Protein AF-V8P1F4-F1 (afdb_monomer)

Organism: Ophiophagus hannah (NCBI:txid8665)

InterPro domains:
  IPR001609 Myosin head, mo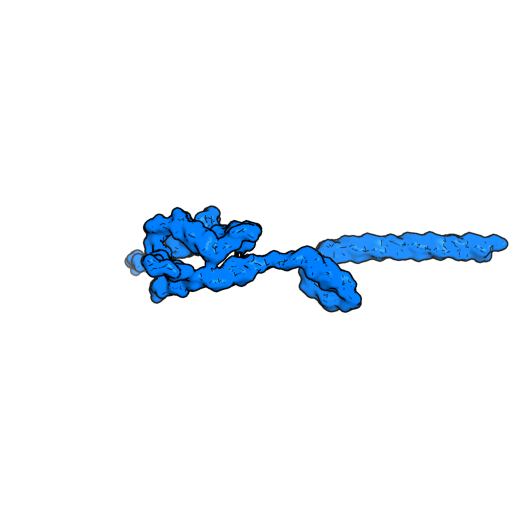tor domain-like [PF00063] (1-115)
  IPR001609 Myosin head, motor domain-like [PS51456] (1-153)
  IPR027417 P-loop containing nucleoside triphosphate hydrolase [SSF52540] (1-149)
  IPR046987 Unconventional class IX myosin [PTHR46184] (1-152)

Sequence (153 aa):
EEYRLEGISWHNIDYIDNSGCINLISKKPTGLLHLLDEESNFPQATNQTLLDKFKRQHEGNLYIEFPAVMEPAFIIKHYAGKVKYGVKDFREKNTDHMRPDIVALLRSSKSAFICGMIGIDPVSVFRWAVLRAFFRAVVAFRAAGQKYIEKKT

Foldseek 3Di:
DVCVVVVHPDDDDDDDDCVLLVCCADPPPLHLVNLLVVQLPDPPHDLVNSQVSSCVSCPPRPQKDDDPPPFQWIWGQDPVGIDIDHSVCVSVVVNPDDDVVNLVVQCPDPDPVSVVVSDDPVVNVVVVVVVVVVVVVVVVVVVVVVVVVVVVD

Radius of gyration: 29.41 Å; Cα contacts (8 Å, |Δi|>4): 117; chains: 1; bounding box: 82×26×87 Å

Mean predicted aligned error: 12.31 Å

St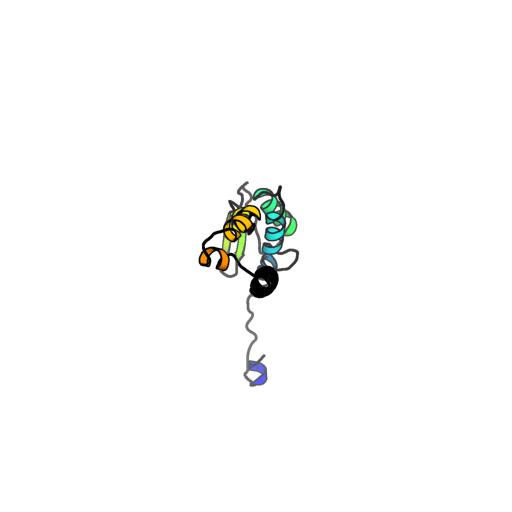ructure (mmCIF, N/CA/C/O backbone):
data_AF-V8P1F4-F1
#
_entry.id   AF-V8P1F4-F1
#
loop_
_atom_site.group_PDB
_atom_site.id
_atom_site.type_symbol
_atom_site.label_atom_id
_atom_site.label_alt_id
_atom_site.label_comp_id
_atom_site.label_asym_id
_atom_site.label_entity_id
_atom_site.label_seq_id
_atom_site.pdbx_PDB_ins_code
_atom_site.Cartn_x
_atom_site.Cartn_y
_atom_site.Cartn_z
_atom_site.occupancy
_atom_site.B_iso_or_equiv
_atom_site.auth_seq_id
_atom_site.auth_comp_id
_atom_site.auth_asym_id
_atom_site.auth_atom_id
_atom_site.pdbx_PDB_model_num
ATOM 1 N N . GLU A 1 1 ? -34.588 1.788 -4.797 1.00 71.25 1 GLU A N 1
ATOM 2 C CA . GLU A 1 1 ? -35.158 2.642 -5.860 1.00 71.25 1 GLU A CA 1
ATOM 3 C C . GLU A 1 1 ? -36.150 1.860 -6.716 1.00 71.25 1 GLU A C 1
ATOM 5 O O . GLU A 1 1 ? -37.296 2.278 -6.798 1.00 71.25 1 GLU A O 1
ATOM 10 N N . GLU A 1 2 ? -35.783 0.672 -7.206 1.00 79.12 2 GLU A N 1
ATOM 11 C CA . GLU A 1 2 ? -36.679 -0.187 -8.004 1.00 79.12 2 GLU A CA 1
ATOM 12 C C . GLU A 1 2 ? -37.992 -0.588 -7.314 1.00 79.12 2 GLU A C 1
ATOM 14 O O . GLU A 1 2 ? -39.051 -0.410 -7.903 1.00 79.12 2 GLU A O 1
ATOM 19 N N . TYR A 1 3 ? -37.978 -0.974 -6.031 1.00 79.50 3 TYR A N 1
ATOM 20 C CA . TYR A 1 3 ? -39.216 -1.298 -5.295 1.00 79.50 3 TYR A CA 1
ATOM 21 C C . TYR A 1 3 ? -40.255 -0.162 -5.293 1.00 79.50 3 TYR A C 1
ATOM 23 O O . TYR A 1 3 ? -41.459 -0.407 -5.287 1.00 79.50 3 TYR A O 1
ATOM 31 N N . ARG A 1 4 ? -39.792 1.096 -5.332 1.00 78.12 4 ARG A N 1
ATOM 32 C CA . ARG A 1 4 ? -40.658 2.281 -5.402 1.00 78.12 4 ARG A CA 1
ATOM 33 C C . ARG A 1 4 ? -41.238 2.494 -6.800 1.00 78.12 4 ARG A C 1
ATOM 35 O O . ARG A 1 4 ? -42.329 3.042 -6.909 1.00 78.12 4 ARG A O 1
ATOM 42 N N . LEU A 1 5 ? -40.504 2.100 -7.840 1.00 83.50 5 LEU A N 1
ATOM 43 C CA . LEU A 1 5 ? -40.941 2.183 -9.234 1.00 83.50 5 LEU A CA 1
ATOM 44 C C . LEU A 1 5 ? -41.981 1.105 -9.557 1.00 83.50 5 LEU A C 1
ATOM 46 O O . LEU A 1 5 ? -42.924 1.374 -10.293 1.00 83.50 5 LEU A O 1
ATOM 50 N N . GLU A 1 6 ? -41.857 -0.075 -8.952 1.00 88.00 6 GLU A N 1
ATOM 51 C CA . GLU A 1 6 ? -42.788 -1.195 -9.144 1.00 88.00 6 GLU A CA 1
ATOM 52 C C . GLU A 1 6 ? -44.057 -1.108 -8.274 1.00 88.00 6 GLU A C 1
ATOM 54 O O . GLU A 1 6 ? -44.915 -1.986 -8.330 1.00 88.00 6 GLU A O 1
ATOM 59 N N . GLY A 1 7 ? -44.204 -0.054 -7.462 1.00 83.56 7 GLY A N 1
ATOM 60 C CA . GLY A 1 7 ? -45.361 0.119 -6.575 1.00 83.56 7 GLY A CA 1
ATOM 61 C C . GLY A 1 7 ? -45.415 -0.890 -5.422 1.00 83.56 7 GLY A C 1
ATOM 62 O O . GLY A 1 7 ? -46.465 -1.070 -4.803 1.00 83.56 7 GLY A O 1
ATOM 63 N N . ILE A 1 8 ? -44.293 -1.547 -5.118 1.00 85.06 8 ILE A N 1
ATOM 64 C CA . ILE A 1 8 ? -44.182 -2.518 -4.033 1.00 85.06 8 ILE A CA 1
ATOM 65 C C . ILE A 1 8 ? -44.055 -1.756 -2.709 1.00 85.06 8 ILE A C 1
ATOM 67 O O . ILE A 1 8 ? -43.167 -0.921 -2.529 1.00 85.06 8 ILE A O 1
ATOM 71 N N . SER A 1 9 ? -44.943 -2.062 -1.757 1.00 77.56 9 SER A N 1
ATOM 72 C CA . SER A 1 9 ? -44.845 -1.579 -0.375 1.00 77.56 9 SER A CA 1
ATOM 73 C C . SER A 1 9 ? -43.557 -2.110 0.258 1.00 77.56 9 SER A C 1
ATOM 75 O O . SER A 1 9 ? -43.471 -3.279 0.634 1.00 77.56 9 SER A O 1
ATOM 77 N N . TRP A 1 10 ? -42.539 -1.256 0.337 1.00 79.69 10 TRP A N 1
ATOM 78 C CA . TRP A 1 10 ? -41.216 -1.597 0.850 1.00 79.69 10 TRP A CA 1
ATOM 79 C C . TRP A 1 10 ? -40.850 -0.687 2.020 1.00 79.69 10 TRP A C 1
ATOM 81 O O . TRP A 1 10 ? -40.946 0.536 1.918 1.00 79.69 10 TRP A O 1
ATOM 91 N N . HIS A 1 11 ? -40.413 -1.281 3.130 1.00 79.38 11 HIS A N 1
ATOM 92 C CA . HIS A 1 11 ? -39.817 -0.542 4.241 1.00 79.38 11 HIS A CA 1
ATOM 93 C C . HIS A 1 11 ? -38.311 -0.449 4.028 1.00 79.38 11 HIS A C 1
ATOM 95 O O . HIS A 1 11 ? -37.669 -1.432 3.666 1.00 79.38 11 HIS A O 1
ATOM 101 N N . ASN A 1 12 ? -37.749 0.740 4.238 1.00 77.62 12 ASN A N 1
ATOM 102 C CA . ASN A 1 12 ? -36.320 0.949 4.063 1.00 77.62 12 ASN A CA 1
ATOM 103 C C . ASN A 1 12 ? -35.567 0.098 5.095 1.00 77.62 12 ASN A C 1
ATOM 105 O O . ASN A 1 12 ? -35.771 0.262 6.296 1.00 77.62 12 ASN A O 1
ATOM 109 N N . ILE A 1 13 ? -34.754 -0.843 4.618 1.00 81.00 13 ILE A N 1
ATOM 110 C CA . ILE A 1 13 ? -33.916 -1.677 5.475 1.00 81.00 13 ILE A CA 1
ATOM 111 C C . ILE A 1 13 ? -32.604 -0.930 5.658 1.00 81.00 13 ILE A C 1
ATOM 113 O O . ILE A 1 13 ? -31.878 -0.710 4.686 1.00 81.00 13 ILE A O 1
ATOM 117 N N . ASP A 1 14 ? -32.311 -0.547 6.896 1.00 78.62 14 ASP A N 1
ATOM 118 C CA . ASP A 1 14 ? -31.038 0.078 7.225 1.00 78.62 14 ASP A CA 1
ATOM 119 C C . ASP A 1 14 ? -29.902 -0.920 6.983 1.00 78.62 14 ASP A C 1
ATOM 121 O O . ASP A 1 14 ? -29.870 -2.019 7.545 1.00 78.62 14 ASP A O 1
ATOM 125 N N . TYR A 1 15 ? -28.964 -0.537 6.119 1.00 79.38 15 TYR A N 1
ATOM 126 C CA . TYR A 1 15 ? -27.742 -1.288 5.871 1.00 79.38 15 TYR A CA 1
ATOM 127 C C . TYR A 1 15 ? -26.564 -0.606 6.564 1.00 79.38 15 TYR A C 1
ATOM 129 O O . TYR A 1 15 ? -26.514 0.614 6.716 1.00 79.38 15 TYR A O 1
ATOM 137 N N . ILE A 1 16 ? -25.582 -1.405 6.977 1.00 80.56 16 ILE A N 1
ATOM 138 C CA . ILE A 1 16 ? -24.342 -0.885 7.553 1.00 80.56 16 ILE A CA 1
ATOM 139 C C . ILE A 1 16 ? -23.462 -0.384 6.407 1.00 80.56 16 ILE A C 1
ATOM 141 O O . ILE A 1 16 ? -22.984 -1.177 5.595 1.00 80.56 16 ILE A O 1
ATOM 145 N N . ASP A 1 17 ? -23.237 0.927 6.349 1.00 87.25 17 ASP A N 1
ATOM 146 C CA . ASP A 1 17 ? -22.356 1.540 5.358 1.00 87.25 17 ASP A CA 1
ATOM 147 C C . ASP A 1 17 ? -20.875 1.290 5.696 1.00 87.25 17 ASP A C 1
ATOM 149 O O . ASP A 1 17 ? -20.376 1.673 6.756 1.00 87.25 17 ASP A O 1
ATOM 153 N N . ASN A 1 18 ? -20.150 0.656 4.774 1.00 90.56 18 ASN A N 1
ATOM 154 C CA . ASN A 1 18 ? -18.716 0.379 4.888 1.00 90.56 18 ASN A CA 1
ATOM 155 C C . ASN A 1 18 ? -17.840 1.424 4.174 1.00 90.56 18 ASN A C 1
ATOM 157 O O . ASN A 1 18 ? -16.609 1.296 4.184 1.00 90.56 18 ASN A O 1
ATOM 161 N N . SER A 1 19 ? -18.436 2.478 3.607 1.00 91.56 19 SER A N 1
ATOM 162 C CA . SER A 1 19 ? -17.727 3.546 2.892 1.00 91.56 19 SER A CA 1
ATOM 163 C C . SER A 1 19 ? -16.625 4.186 3.735 1.00 91.56 19 SER A C 1
ATOM 165 O O . SER A 1 19 ? -15.560 4.513 3.215 1.00 91.56 19 SER A O 1
ATOM 167 N N . GLY A 1 20 ? -16.821 4.318 5.052 1.00 91.62 20 GLY A N 1
ATOM 168 C CA . GLY A 1 20 ? -15.795 4.826 5.970 1.00 91.62 20 GLY A CA 1
ATOM 169 C C . GLY A 1 20 ? -14.524 3.965 5.999 1.00 91.62 20 GLY A C 1
ATOM 170 O O . GLY A 1 20 ? -13.417 4.493 5.886 1.00 91.62 20 GLY A O 1
ATOM 171 N N . CYS A 1 21 ? -14.675 2.638 6.061 1.00 94.25 21 CYS A N 1
ATOM 172 C CA . CYS A 1 21 ? -13.556 1.694 6.019 1.00 94.25 21 CYS A CA 1
ATOM 173 C C . CYS A 1 21 ? -12.883 1.668 4.638 1.00 94.25 21 CYS A C 1
ATOM 175 O O . CYS A 1 21 ? -11.658 1.595 4.549 1.00 94.25 21 CYS A O 1
ATOM 177 N N . ILE A 1 22 ? -13.664 1.749 3.557 1.00 94.69 22 ILE A N 1
ATOM 178 C CA . ILE A 1 22 ? -13.123 1.813 2.191 1.00 94.69 22 ILE A CA 1
ATOM 179 C C . ILE A 1 22 ? -12.282 3.082 2.029 1.00 94.69 22 ILE A C 1
ATOM 181 O O . ILE A 1 22 ? -11.142 3.012 1.573 1.00 94.69 22 ILE A O 1
ATOM 185 N N . ASN A 1 23 ? -12.800 4.224 2.484 1.00 94.50 23 ASN A N 1
ATOM 186 C CA . ASN A 1 23 ? -12.091 5.497 2.439 1.00 94.50 23 ASN A CA 1
ATOM 187 C C . ASN A 1 23 ? -10.794 5.475 3.257 1.00 94.50 23 ASN A C 1
ATOM 189 O O . ASN A 1 23 ? -9.792 6.022 2.804 1.00 94.50 23 ASN A O 1
ATOM 193 N N . LEU A 1 24 ? -10.772 4.825 4.425 1.00 95.38 24 LEU A N 1
ATOM 194 C CA . LEU A 1 24 ? -9.533 4.635 5.189 1.00 95.38 24 LEU A CA 1
ATOM 195 C C . LEU A 1 24 ? -8.449 3.954 4.333 1.00 95.38 24 LEU A C 1
ATOM 197 O O . LEU A 1 24 ? -7.293 4.366 4.364 1.00 95.38 24 LEU A O 1
ATOM 201 N N . ILE A 1 25 ? -8.814 2.939 3.549 1.00 95.94 25 ILE A N 1
ATOM 202 C CA . ILE A 1 25 ? -7.855 2.146 2.772 1.00 95.94 25 ILE A CA 1
ATOM 203 C C . ILE A 1 25 ? -7.448 2.859 1.473 1.00 95.94 25 ILE A C 1
ATOM 205 O O . ILE A 1 25 ? -6.254 2.959 1.187 1.00 95.94 25 ILE A O 1
ATOM 209 N N . SER A 1 26 ? -8.411 3.353 0.686 1.00 94.69 26 SER A N 1
ATOM 210 C CA . SER A 1 26 ? -8.188 3.737 -0.720 1.00 94.69 26 SER A CA 1
ATOM 211 C C . SER A 1 26 ? -8.285 5.233 -1.028 1.00 94.69 26 SER A C 1
ATOM 213 O O . SER A 1 26 ? -7.888 5.649 -2.121 1.00 94.69 26 SER A O 1
ATOM 215 N N . LYS A 1 27 ? -8.804 6.066 -0.114 1.00 93.94 27 LYS A N 1
ATOM 216 C CA . LYS A 1 27 ? -9.046 7.490 -0.401 1.00 93.94 27 LYS A CA 1
ATOM 217 C C . LYS A 1 27 ? -7.737 8.208 -0.713 1.00 93.94 27 LYS A C 1
ATOM 219 O O . LYS A 1 27 ? -6.828 8.217 0.101 1.00 93.94 27 LYS A O 1
ATOM 224 N N . LYS A 1 28 ? -7.644 8.903 -1.841 1.00 91.31 28 LYS A N 1
ATOM 225 C CA . LYS A 1 28 ? -6.500 9.789 -2.110 1.00 91.31 28 LYS A CA 1
ATOM 226 C C . LYS A 1 28 ? -6.738 11.170 -1.475 1.00 91.31 28 LYS A C 1
ATOM 228 O O . LYS A 1 28 ? -7.875 11.641 -1.511 1.00 91.31 28 LYS A O 1
ATOM 233 N N . PRO A 1 29 ? -5.719 11.838 -0.904 1.00 90.50 29 PRO A N 1
ATOM 234 C CA . PRO A 1 29 ? -4.343 11.372 -0.684 1.00 90.50 29 PRO A CA 1
ATOM 235 C C . PRO A 1 29 ? -4.138 10.681 0.680 1.00 90.50 29 PRO A C 1
ATOM 237 O O . PRO A 1 29 ? -3.048 10.241 1.003 1.00 90.50 29 PRO A O 1
ATOM 240 N N . THR A 1 30 ? -5.155 10.607 1.535 1.00 90.81 30 THR A N 1
ATOM 241 C CA . THR A 1 30 ? -4.949 10.265 2.954 1.00 90.81 30 THR A CA 1
ATOM 242 C C . THR A 1 30 ? -5.026 8.772 3.274 1.00 90.81 30 THR A C 1
ATOM 244 O O . THR A 1 30 ? -4.819 8.389 4.417 1.00 90.81 30 THR A O 1
ATOM 247 N N . GLY A 1 31 ? -5.402 7.927 2.323 1.00 94.75 31 GLY A N 1
ATOM 248 C CA . GLY A 1 31 ? -5.668 6.505 2.520 1.00 94.75 31 GLY A CA 1
ATOM 249 C C . GLY A 1 31 ? -4.394 5.696 2.729 1.00 94.75 31 GLY A C 1
ATOM 250 O O . GLY A 1 31 ? -3.319 6.076 2.265 1.00 94.75 31 GLY A O 1
ATOM 251 N N . LEU A 1 32 ? -4.519 4.561 3.415 1.00 95.69 32 LEU A N 1
ATOM 252 C CA . LEU A 1 32 ? -3.379 3.721 3.792 1.00 95.69 32 LEU A CA 1
ATOM 253 C C . LEU A 1 32 ? -2.529 3.291 2.590 1.00 95.69 32 LEU A C 1
ATOM 255 O O . LEU A 1 32 ? -1.306 3.334 2.678 1.00 95.69 32 LEU A O 1
ATOM 259 N N . LEU A 1 33 ? -3.158 2.929 1.464 1.00 94.69 33 LEU A N 1
ATOM 260 C CA . LEU A 1 33 ? -2.431 2.527 0.254 1.00 94.69 33 LEU A CA 1
ATOM 261 C C . LEU A 1 33 ? -1.619 3.683 -0.342 1.00 94.69 33 LEU A C 1
ATOM 263 O O . LEU A 1 33 ? -0.483 3.489 -0.749 1.00 94.69 33 LEU A O 1
ATOM 267 N N . HIS A 1 34 ? -2.161 4.902 -0.327 1.00 94.19 34 HIS A N 1
ATOM 268 C CA . HIS A 1 34 ? -1.440 6.059 -0.854 1.00 94.19 34 HIS A CA 1
ATOM 269 C C . HIS A 1 34 ? -0.227 6.414 0.010 1.00 94.19 34 HIS A C 1
ATOM 271 O O . HIS A 1 34 ? 0.868 6.635 -0.497 1.00 94.19 34 HIS A O 1
ATOM 277 N N . LEU A 1 35 ? -0.411 6.416 1.330 1.00 93.94 35 LEU A N 1
ATOM 278 C CA . LEU A 1 35 ? 0.672 6.656 2.282 1.00 93.94 35 LEU A CA 1
ATOM 279 C C . LEU A 1 35 ? 1.763 5.578 2.187 1.00 93.94 35 LEU A C 1
ATOM 281 O O . LEU A 1 35 ? 2.945 5.892 2.342 1.00 93.94 35 LEU A O 1
ATOM 285 N N . LEU A 1 36 ? 1.370 4.327 1.926 1.00 93.88 36 LEU A N 1
ATOM 286 C CA . LEU A 1 36 ? 2.286 3.220 1.675 1.00 93.88 36 LEU A CA 1
ATOM 287 C C . LEU A 1 36 ? 3.100 3.436 0.399 1.00 93.88 3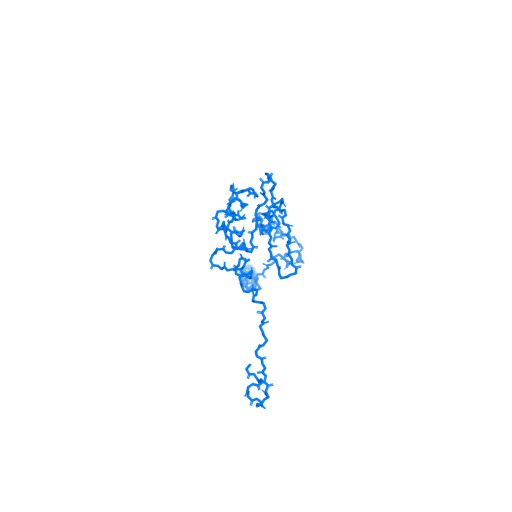6 LEU A C 1
ATOM 289 O O . LEU A 1 36 ? 4.314 3.248 0.442 1.00 93.88 36 LEU A O 1
ATOM 293 N N . ASP A 1 37 ? 2.469 3.855 -0.698 1.00 90.81 37 ASP A N 1
ATOM 294 C CA . ASP A 1 37 ? 3.166 4.156 -1.953 1.00 90.81 37 ASP A CA 1
ATOM 295 C C . ASP A 1 37 ? 4.205 5.267 -1.750 1.00 90.81 37 ASP A C 1
ATOM 297 O O . ASP A 1 37 ? 5.352 5.148 -2.186 1.00 90.81 37 ASP A O 1
ATOM 301 N N . GLU A 1 38 ? 3.839 6.339 -1.044 1.00 90.06 38 GLU A N 1
ATOM 302 C CA . GLU A 1 38 ? 4.757 7.439 -0.737 1.00 90.06 38 GLU A CA 1
ATOM 303 C C . GLU A 1 38 ? 5.970 6.971 0.083 1.00 90.06 38 GLU A C 1
ATOM 305 O O . GLU A 1 38 ? 7.114 7.244 -0.284 1.00 90.06 38 GLU A O 1
ATOM 310 N N . GLU A 1 39 ? 5.743 6.246 1.184 1.00 91.12 39 GLU A N 1
ATOM 311 C CA . GLU A 1 39 ? 6.828 5.768 2.052 1.00 91.12 39 GLU A CA 1
ATOM 312 C C . GLU A 1 39 ? 7.671 4.676 1.385 1.00 91.12 39 GLU A C 1
ATOM 314 O O . GLU A 1 39 ? 8.871 4.582 1.643 1.00 91.12 39 GLU A O 1
ATOM 319 N N . SER A 1 40 ? 7.089 3.832 0.532 1.00 89.00 40 SER A N 1
ATOM 320 C CA . SER A 1 40 ? 7.833 2.775 -0.174 1.00 89.00 40 SER A CA 1
ATOM 321 C C . SER A 1 40 ? 8.791 3.362 -1.213 1.00 89.00 40 SER A C 1
ATOM 323 O O . SER A 1 40 ? 9.885 2.834 -1.403 1.00 89.00 40 SER A O 1
ATOM 325 N N . ASN A 1 41 ? 8.445 4.510 -1.806 1.00 85.81 41 ASN A N 1
ATOM 326 C CA . ASN A 1 41 ? 9.317 5.242 -2.727 1.00 85.81 41 ASN A CA 1
ATOM 327 C C . ASN A 1 41 ? 10.361 6.132 -2.022 1.00 85.81 41 ASN A C 1
ATOM 329 O O . ASN A 1 41 ? 11.299 6.603 -2.669 1.00 85.81 41 ASN A O 1
ATOM 333 N N . PHE A 1 42 ? 10.237 6.370 -0.711 1.00 87.12 42 PHE A N 1
ATOM 334 C CA . PHE A 1 42 ? 11.175 7.217 0.024 1.00 87.12 42 PHE A CA 1
ATOM 335 C C . PHE A 1 42 ? 12.432 6.429 0.459 1.00 87.12 42 PHE A C 1
ATOM 337 O O . PHE A 1 42 ? 12.324 5.456 1.212 1.00 87.12 42 PHE A O 1
ATOM 344 N N . PRO A 1 43 ? 13.650 6.836 0.048 1.00 81.56 43 PRO A N 1
ATOM 345 C CA . PRO A 1 43 ? 14.861 6.018 0.189 1.00 81.56 43 PRO A CA 1
ATOM 346 C C . PRO A 1 43 ? 15.336 5.805 1.635 1.00 81.56 43 PRO A C 1
ATOM 348 O O . PRO A 1 43 ? 16.102 4.881 1.884 1.00 81.56 43 PRO A O 1
ATOM 351 N N . GLN A 1 44 ? 14.897 6.638 2.583 1.00 85.06 44 GLN A N 1
ATOM 352 C CA . GLN A 1 44 ? 15.259 6.545 4.009 1.00 85.06 44 GLN A CA 1
ATOM 353 C C . GLN A 1 44 ? 14.082 6.131 4.902 1.00 85.06 44 GLN A C 1
ATOM 355 O O . GLN A 1 44 ? 14.202 6.120 6.126 1.00 85.06 44 GLN A O 1
ATOM 360 N N . ALA A 1 45 ? 12.925 5.822 4.313 1.00 87.94 45 ALA A N 1
ATOM 361 C CA . ALA A 1 45 ? 11.782 5.369 5.087 1.00 87.94 45 ALA A CA 1
ATOM 362 C C . ALA A 1 45 ? 12.017 3.939 5.581 1.00 87.94 45 ALA A C 1
ATOM 364 O O . ALA A 1 45 ? 12.741 3.145 4.973 1.00 87.94 45 ALA A O 1
ATOM 365 N N . THR A 1 46 ? 11.384 3.610 6.698 1.00 91.69 46 THR A N 1
ATOM 366 C CA . THR A 1 46 ? 11.407 2.284 7.314 1.00 91.69 46 THR A CA 1
ATOM 367 C C . THR A 1 46 ? 9.978 1.829 7.584 1.00 91.69 46 THR A C 1
ATOM 369 O O . THR A 1 46 ? 9.032 2.613 7.546 1.00 91.69 46 THR A O 1
ATOM 372 N N . ASN A 1 47 ? 9.795 0.548 7.893 1.00 92.06 47 ASN A N 1
ATOM 373 C CA . ASN A 1 47 ? 8.485 0.046 8.313 1.00 92.06 47 ASN A CA 1
ATOM 374 C C . ASN A 1 47 ? 7.962 0.767 9.578 1.00 92.06 47 ASN A C 1
ATOM 376 O O . ASN A 1 47 ? 6.755 0.927 9.739 1.00 92.06 47 ASN A O 1
ATOM 380 N N . GLN A 1 48 ? 8.857 1.280 10.434 1.00 91.69 48 GLN A N 1
ATOM 381 C CA . GLN A 1 48 ? 8.465 2.082 11.593 1.00 91.69 48 GLN A CA 1
ATOM 382 C C . GLN A 1 48 ? 7.978 3.480 11.191 1.00 91.69 48 GLN A C 1
ATOM 384 O O . GLN A 1 48 ? 6.947 3.918 11.692 1.00 91.69 48 GLN A O 1
ATOM 389 N N . THR A 1 49 ? 8.653 4.159 10.252 1.00 92.88 49 THR A N 1
ATOM 390 C CA . THR A 1 49 ? 8.203 5.488 9.789 1.00 92.88 49 THR A CA 1
ATOM 391 C C . THR A 1 49 ? 6.848 5.406 9.095 1.00 92.88 49 THR A C 1
ATOM 393 O O . THR A 1 49 ? 6.010 6.282 9.298 1.00 92.88 49 THR A O 1
ATOM 396 N N . LEU A 1 50 ? 6.593 4.320 8.356 1.00 93.81 50 LEU A N 1
ATOM 397 C CA . LEU A 1 50 ? 5.284 4.024 7.774 1.00 93.81 50 LEU A CA 1
ATOM 398 C C . LEU A 1 50 ? 4.199 3.901 8.852 1.00 93.81 50 LEU A C 1
ATOM 400 O O . LEU A 1 50 ? 3.149 4.535 8.743 1.00 93.81 50 LEU A O 1
ATOM 404 N N . LEU A 1 51 ? 4.451 3.113 9.900 1.00 93.88 51 LEU A N 1
ATOM 405 C CA . LEU A 1 51 ? 3.504 2.940 11.002 1.00 93.88 51 LEU A CA 1
ATOM 406 C C . LEU A 1 51 ? 3.249 4.260 11.741 1.00 93.88 51 LEU A C 1
ATOM 408 O O . LEU A 1 51 ? 2.099 4.599 12.021 1.00 93.88 51 LEU A O 1
ATOM 412 N N . ASP A 1 52 ? 4.300 5.036 12.001 1.00 92.62 52 ASP A N 1
ATOM 413 C CA . ASP A 1 52 ? 4.185 6.351 12.630 1.00 92.62 52 ASP A CA 1
ATOM 414 C C . ASP A 1 52 ? 3.370 7.316 11.755 1.00 92.62 52 ASP A C 1
ATOM 416 O O . ASP A 1 52 ? 2.571 8.100 12.271 1.00 92.62 52 ASP A O 1
ATOM 420 N N . LYS A 1 53 ? 3.519 7.239 10.427 1.00 93.44 53 LYS A N 1
ATOM 421 C CA . LYS A 1 53 ? 2.738 8.031 9.468 1.00 93.44 53 LYS A CA 1
ATOM 422 C C . LYS A 1 53 ? 1.266 7.625 9.461 1.00 93.44 53 LYS A C 1
ATOM 424 O O . LYS A 1 53 ? 0.407 8.503 9.506 1.00 93.44 53 LYS A O 1
ATOM 429 N N . PHE A 1 54 ? 0.962 6.325 9.481 1.00 94.88 54 PHE A N 1
ATOM 430 C CA . PHE A 1 54 ? -0.414 5.837 9.640 1.00 94.88 54 PHE A CA 1
ATOM 431 C C . PHE A 1 54 ? -1.034 6.334 10.942 1.00 94.88 54 PHE A C 1
ATOM 433 O O . PHE A 1 54 ? -2.167 6.816 10.928 1.00 94.88 54 PHE A O 1
ATOM 440 N N . LYS A 1 55 ? -0.279 6.267 12.045 1.00 93.00 55 LYS A N 1
ATOM 441 C CA . LYS A 1 55 ? -0.728 6.751 13.349 1.00 93.00 55 LYS A CA 1
ATOM 442 C C . LYS A 1 55 ? -1.020 8.245 13.316 1.00 93.00 55 LYS A C 1
ATOM 444 O O . LYS A 1 55 ? -2.114 8.632 13.689 1.00 93.00 55 LYS A O 1
ATOM 449 N N . ARG A 1 56 ? -0.103 9.072 12.807 1.00 93.31 56 ARG A N 1
ATOM 450 C CA . ARG A 1 56 ? -0.294 10.533 12.719 1.00 93.31 56 ARG A CA 1
ATOM 451 C C . ARG A 1 56 ? -1.474 10.932 11.835 1.00 93.31 56 ARG A C 1
ATOM 453 O O . ARG A 1 56 ? -2.185 11.870 12.173 1.00 93.31 56 ARG A O 1
ATOM 460 N N . GLN A 1 57 ? -1.670 10.253 10.705 1.00 94.06 57 GLN A N 1
ATOM 461 C CA . GLN A 1 57 ? -2.708 10.628 9.742 1.00 94.06 57 GLN A CA 1
ATOM 462 C C . GLN A 1 57 ? -4.113 10.181 10.167 1.00 94.06 57 GLN A C 1
ATOM 464 O O . GLN A 1 57 ? -5.090 10.847 9.827 1.00 94.06 57 GLN A O 1
ATOM 469 N N . HIS A 1 58 ? -4.222 9.052 10.873 1.00 93.75 58 HIS A N 1
ATOM 470 C CA . HIS A 1 58 ? -5.504 8.430 11.224 1.00 93.75 58 HIS A CA 1
ATOM 471 C C . HIS A 1 58 ? -5.723 8.280 12.731 1.00 93.75 58 HIS A C 1
ATOM 473 O O . HIS A 1 58 ? -6.537 7.460 13.160 1.00 93.75 58 HIS A O 1
ATOM 479 N N . GLU A 1 59 ? -5.027 9.069 13.548 1.00 88.44 59 GLU A N 1
ATOM 480 C CA . GLU A 1 59 ? -5.296 9.132 14.983 1.00 88.44 59 GLU A CA 1
ATOM 481 C C . GLU A 1 59 ? -6.756 9.552 15.220 1.00 88.44 59 GLU A C 1
ATOM 483 O O . GLU A 1 59 ? -7.242 10.529 14.652 1.00 88.44 59 GLU A O 1
ATOM 488 N N . GLY A 1 60 ? -7.489 8.777 16.023 1.00 85.81 60 GLY A N 1
ATOM 489 C CA . GLY A 1 60 ? -8.905 9.031 16.311 1.00 85.81 60 GLY A CA 1
ATOM 490 C C . GLY A 1 60 ? -9.899 8.554 15.243 1.00 85.81 60 GLY A C 1
ATOM 491 O O . GLY A 1 60 ? -11.106 8.699 15.438 1.00 85.81 60 GLY A O 1
ATOM 492 N N . ASN A 1 61 ? -9.448 7.944 14.141 1.00 91.75 61 ASN A N 1
ATOM 493 C CA . ASN A 1 61 ? -10.358 7.335 13.171 1.00 91.75 61 ASN A CA 1
ATOM 494 C C . ASN A 1 61 ? -10.974 6.044 13.745 1.00 91.75 61 ASN A C 1
ATOM 496 O O . ASN A 1 61 ? -10.273 5.138 14.185 1.00 91.75 61 ASN A O 1
ATOM 500 N N . LEU A 1 62 ? -12.305 5.937 13.701 1.00 92.00 62 LEU A N 1
ATOM 501 C CA . LEU A 1 62 ? -13.063 4.815 14.266 1.00 92.00 62 LEU A CA 1
ATOM 502 C C . LEU A 1 62 ? -12.678 3.448 13.680 1.00 92.00 62 LEU A C 1
ATOM 504 O O . LEU A 1 62 ? -12.842 2.438 14.370 1.00 92.00 62 LEU A O 1
ATOM 508 N N . TYR A 1 63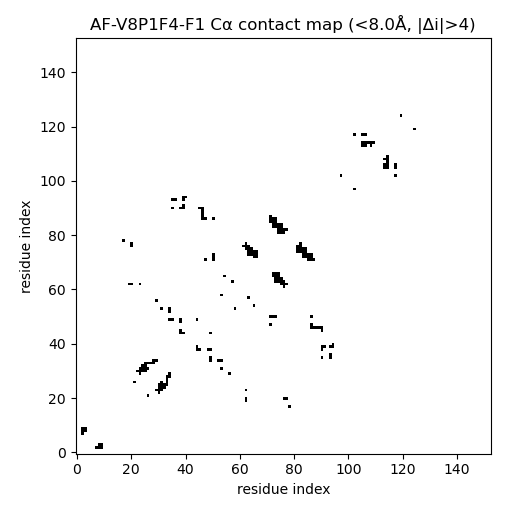 ? -12.186 3.413 12.438 1.00 93.88 63 TYR A N 1
ATOM 509 C CA . TYR A 1 63 ? -11.913 2.190 11.677 1.00 93.88 63 TYR A CA 1
ATOM 510 C C . TYR A 1 63 ? -10.492 1.641 11.845 1.00 93.88 63 TYR A C 1
ATOM 512 O O . TYR A 1 63 ? -10.230 0.536 11.369 1.00 93.88 63 TYR A O 1
ATOM 520 N N . ILE A 1 64 ? -9.591 2.359 12.522 1.00 95.19 64 ILE A N 1
ATOM 521 C CA . ILE A 1 64 ? -8.216 1.910 12.773 1.00 95.19 64 ILE A CA 1
ATOM 522 C C . ILE A 1 64 ? -7.851 2.058 14.249 1.00 95.19 64 ILE A C 1
ATOM 524 O O . ILE A 1 64 ? -8.203 3.030 14.909 1.00 95.19 64 ILE A O 1
ATOM 528 N N . GLU A 1 65 ? -7.147 1.069 14.780 1.00 94.06 65 GLU A N 1
ATOM 529 C CA . GLU A 1 65 ? -6.625 1.070 16.141 1.00 94.06 65 GLU A CA 1
ATOM 530 C C . GLU A 1 65 ? -5.133 0.735 16.108 1.00 94.06 65 GLU A C 1
ATOM 532 O O . GLU A 1 65 ? -4.669 -0.057 15.284 1.00 94.06 65 GLU A O 1
ATOM 537 N N . PHE A 1 66 ? -4.379 1.317 17.035 1.00 91.75 66 PHE A N 1
ATOM 538 C CA . PHE A 1 66 ? -2.954 1.052 17.201 1.00 91.75 66 PHE A CA 1
ATOM 539 C C . PHE A 1 66 ? -2.740 0.374 18.561 1.00 91.75 66 PHE A C 1
ATOM 541 O O . PHE A 1 66 ? -3.238 0.892 19.565 1.00 91.75 66 PHE A O 1
ATOM 548 N N . PRO A 1 67 ? -2.052 -0.781 18.627 1.00 87.25 67 PRO A N 1
ATOM 549 C CA . PRO A 1 67 ? -1.738 -1.443 19.891 1.00 87.25 67 PRO A CA 1
ATOM 550 C C . PRO A 1 67 ? -0.983 -0.512 20.851 1.00 87.25 67 PRO A C 1
ATOM 552 O O . PRO A 1 67 ? -0.132 0.268 20.433 1.00 87.25 67 PRO A O 1
ATOM 555 N N . ALA A 1 68 ? -1.290 -0.602 22.150 1.00 76.19 68 ALA A N 1
ATOM 556 C CA . ALA A 1 68 ? -0.635 0.207 23.184 1.00 76.19 68 ALA A CA 1
ATOM 557 C C . ALA A 1 68 ? 0.793 -0.271 23.507 1.00 76.19 68 ALA A C 1
ATOM 559 O O . ALA A 1 68 ? 1.639 0.517 23.925 1.00 76.19 68 ALA A O 1
ATOM 560 N N . VAL A 1 69 ? 1.061 -1.565 23.316 1.00 77.12 69 VAL A N 1
ATOM 561 C CA . VAL A 1 69 ? 2.409 -2.138 23.404 1.00 77.12 69 VAL A CA 1
ATOM 562 C C . VAL A 1 69 ? 3.188 -1.720 22.160 1.00 77.12 69 VAL A C 1
ATOM 564 O O . VAL A 1 69 ? 2.588 -1.579 21.097 1.00 77.12 69 VAL A O 1
ATOM 567 N N . MET A 1 70 ? 4.506 -1.536 22.291 1.00 73.56 70 MET A N 1
ATOM 568 C CA . MET A 1 70 ? 5.447 -1.182 21.216 1.00 73.56 70 MET A CA 1
ATOM 569 C C . MET A 1 70 ? 5.596 -2.323 20.191 1.00 73.56 70 MET A C 1
ATOM 571 O O . MET A 1 70 ? 6.665 -2.888 19.980 1.00 73.56 70 MET A O 1
ATOM 575 N N . GLU A 1 71 ? 4.478 -2.710 19.598 1.00 84.75 71 GLU A N 1
ATOM 576 C CA . GLU A 1 71 ? 4.356 -3.747 18.601 1.00 84.75 71 GLU A CA 1
ATOM 577 C C . GLU A 1 71 ? 4.205 -3.080 17.228 1.00 84.75 71 GLU A C 1
ATOM 579 O O . GLU A 1 71 ? 3.354 -2.200 17.072 1.00 84.75 71 GLU A O 1
ATOM 584 N N . PRO A 1 72 ? 4.992 -3.484 16.215 1.00 89.44 72 PRO A N 1
ATOM 585 C CA . PRO A 1 72 ? 4.937 -2.895 14.883 1.00 89.44 72 PRO A CA 1
ATOM 586 C C . PRO A 1 72 ? 3.713 -3.418 14.115 1.00 89.44 72 PRO A C 1
ATOM 588 O O . PRO A 1 72 ? 3.838 -4.209 13.177 1.00 89.44 72 PRO A O 1
ATOM 591 N N . ALA A 1 73 ? 2.515 -3.024 14.545 1.00 93.44 73 ALA A N 1
ATOM 592 C CA . ALA A 1 73 ? 1.244 -3.471 13.992 1.00 93.44 73 ALA A CA 1
ATOM 593 C C . ALA A 1 73 ? 0.158 -2.388 14.079 1.00 93.44 73 ALA A C 1
ATOM 595 O O . ALA A 1 73 ? 0.213 -1.488 14.913 1.00 93.44 73 ALA A O 1
ATOM 596 N N . PHE A 1 74 ? -0.867 -2.515 13.241 1.00 94.31 74 PHE A N 1
ATOM 597 C CA . PHE A 1 74 ? -2.107 -1.740 13.317 1.00 94.31 74 PHE A CA 1
ATOM 598 C C . PHE A 1 74 ? -3.308 -2.670 13.125 1.00 94.31 74 PHE A C 1
ATOM 600 O O . PHE A 1 74 ? -3.172 -3.790 12.632 1.00 94.31 74 PHE A O 1
ATOM 607 N N . ILE A 1 75 ? -4.490 -2.239 13.546 1.00 95.62 75 ILE A N 1
ATOM 608 C CA . ILE A 1 75 ? -5.715 -3.038 13.511 1.00 95.62 75 ILE A CA 1
ATOM 609 C C . ILE A 1 75 ? -6.755 -2.282 12.696 1.00 95.62 75 ILE A C 1
ATOM 611 O O . ILE A 1 75 ? -7.035 -1.129 13.003 1.00 95.62 75 ILE A O 1
ATOM 615 N N . ILE A 1 76 ? -7.360 -2.923 11.698 1.00 96.38 76 ILE A N 1
ATOM 616 C CA . ILE A 1 76 ? -8.482 -2.356 10.942 1.00 96.38 76 ILE A CA 1
ATOM 617 C C . ILE A 1 76 ? -9.778 -3.044 11.373 1.00 96.38 76 ILE A C 1
ATOM 619 O O . ILE A 1 76 ? -9.839 -4.269 11.507 1.00 96.38 76 ILE A O 1
ATOM 623 N N . LYS A 1 77 ? -10.833 -2.254 11.582 1.00 94.94 77 LYS A N 1
ATOM 624 C CA . LYS A 1 77 ? -12.195 -2.747 11.818 1.00 94.94 77 LYS A CA 1
ATOM 625 C C . LYS A 1 77 ? -12.908 -2.934 10.486 1.00 94.94 77 LYS A C 1
ATOM 627 O O . LYS A 1 77 ? -13.481 -1.994 9.940 1.00 94.94 77 LYS A O 1
ATOM 632 N N . HIS A 1 78 ? -12.873 -4.153 9.971 1.00 94.50 78 HIS A N 1
ATOM 633 C CA . HIS A 1 78 ? -13.651 -4.532 8.801 1.00 94.50 78 HIS A CA 1
ATOM 634 C C . HIS A 1 78 ? -15.091 -4.855 9.197 1.00 94.50 78 HIS A C 1
ATOM 636 O O . HIS A 1 78 ? -15.392 -5.089 10.367 1.00 94.50 78 HIS A O 1
ATOM 642 N N . TYR A 1 79 ? -15.967 -4.949 8.197 1.00 91.00 79 TYR A N 1
ATOM 643 C CA . TYR A 1 79 ? -17.355 -5.376 8.384 1.00 91.00 79 TYR A CA 1
ATOM 644 C C . TYR A 1 79 ? -17.471 -6.707 9.152 1.00 91.00 79 TYR A C 1
ATOM 646 O O . TYR A 1 79 ? -18.304 -6.838 10.040 1.00 91.00 79 TYR A O 1
ATOM 654 N N . ALA A 1 80 ? -16.587 -7.669 8.860 1.00 90.81 80 ALA A N 1
ATOM 655 C CA . ALA A 1 80 ? -16.566 -8.979 9.513 1.00 90.81 80 ALA A CA 1
ATOM 656 C C . ALA A 1 80 ? -15.852 -8.996 10.883 1.00 90.81 80 ALA A C 1
ATOM 658 O O . ALA A 1 80 ? -15.858 -10.024 11.556 1.00 90.81 80 ALA A O 1
ATOM 659 N N . GLY A 1 81 ? -15.216 -7.893 11.296 1.00 92.69 81 GLY A N 1
ATOM 660 C CA . GLY A 1 81 ? -14.501 -7.798 12.569 1.00 92.69 81 GLY A CA 1
ATOM 661 C C . GLY A 1 81 ? -13.128 -7.131 12.481 1.00 92.69 81 GLY A C 1
ATOM 662 O O . GLY A 1 81 ? -12.722 -6.582 11.456 1.00 92.69 81 GLY A O 1
ATOM 663 N N . LYS A 1 82 ? -12.405 -7.161 13.605 1.00 96.12 82 LYS A N 1
ATOM 664 C CA . LYS A 1 82 ? -11.078 -6.550 13.744 1.00 96.12 82 LYS A CA 1
ATOM 665 C C . LYS A 1 82 ? -9.991 -7.471 13.193 1.00 96.12 82 LYS A C 1
ATOM 667 O O . LYS A 1 82 ? -9.893 -8.620 13.616 1.00 96.12 82 LYS A O 1
ATOM 672 N N . VAL A 1 83 ? -9.140 -6.945 12.317 1.00 96.75 83 VAL A N 1
ATOM 673 C CA . VAL A 1 83 ? -7.991 -7.664 11.752 1.00 96.75 83 VAL A CA 1
ATOM 674 C C . VAL A 1 83 ? -6.714 -6.910 12.083 1.00 96.75 83 VAL A C 1
ATOM 676 O O . VAL A 1 83 ? -6.620 -5.706 11.856 1.00 96.75 83 VAL A O 1
ATOM 679 N N . LYS A 1 84 ? -5.728 -7.625 12.628 1.00 95.25 84 LYS A N 1
ATOM 680 C CA . LYS A 1 84 ? -4.414 -7.085 12.979 1.00 95.25 84 LYS A CA 1
ATOM 681 C C . LYS A 1 84 ? -3.421 -7.322 11.844 1.00 95.25 84 LYS A C 1
ATOM 683 O O . LYS A 1 84 ? -3.231 -8.455 11.410 1.00 95.25 84 LYS A O 1
ATOM 688 N N . TYR A 1 85 ? -2.749 -6.258 11.427 1.00 95.19 85 TYR A N 1
ATOM 689 C CA . TYR A 1 85 ? -1.736 -6.239 10.382 1.00 95.19 85 TYR A CA 1
ATOM 690 C C . TYR A 1 85 ? -0.373 -5.942 10.999 1.00 95.19 85 TYR A C 1
ATOM 692 O O . TYR A 1 85 ? -0.182 -4.895 11.614 1.00 95.19 85 TYR A O 1
ATOM 700 N N . GLY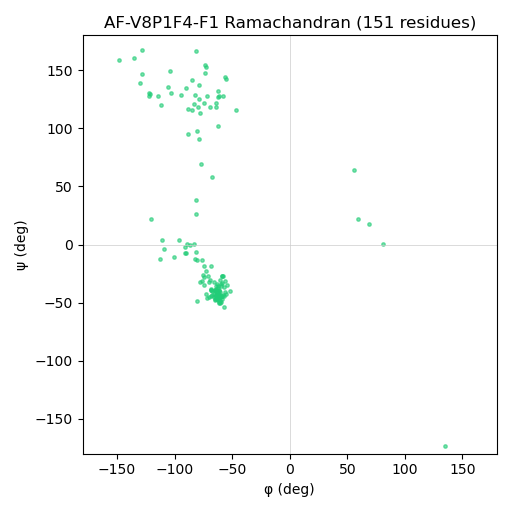 A 1 86 ? 0.579 -6.860 10.837 1.00 94.25 86 GLY A N 1
ATOM 701 C CA . GLY A 1 86 ? 1.979 -6.600 11.167 1.00 94.25 86 GLY A CA 1
ATOM 702 C C . GLY A 1 86 ? 2.648 -5.783 10.063 1.00 94.25 86 GLY A C 1
ATOM 703 O O . GLY A 1 86 ? 2.460 -6.080 8.887 1.00 94.25 86 GLY A O 1
ATOM 704 N N . VAL A 1 87 ? 3.451 -4.787 10.436 1.00 91.50 87 VAL A N 1
ATOM 705 C CA . VAL A 1 87 ? 4.154 -3.890 9.494 1.00 91.50 87 VAL A CA 1
ATOM 706 C C . VAL A 1 87 ? 5.530 -4.438 9.096 1.00 91.50 87 VAL A C 1
ATOM 708 O O . VAL A 1 87 ? 6.258 -3.840 8.311 1.00 91.50 87 VAL A O 1
ATOM 711 N N . LYS A 1 88 ? 5.914 -5.608 9.612 1.00 91.00 88 LYS A N 1
ATOM 712 C CA . LYS A 1 88 ? 7.161 -6.261 9.217 1.00 91.00 88 LYS A CA 1
ATOM 713 C C . LYS A 1 88 ? 7.144 -6.586 7.717 1.00 91.00 88 LYS A C 1
ATOM 715 O O . LYS A 1 88 ? 6.221 -7.241 7.231 1.00 91.00 88 LYS A O 1
ATOM 720 N N . ASP A 1 89 ? 8.194 -6.158 7.022 1.00 89.81 89 ASP A N 1
ATOM 721 C CA . ASP A 1 89 ? 8.419 -6.368 5.588 1.00 89.81 89 ASP A CA 1
ATOM 722 C C . ASP A 1 89 ? 7.303 -5.791 4.688 1.00 89.81 89 ASP A C 1
ATOM 724 O O . ASP A 1 89 ? 7.083 -6.269 3.572 1.00 89.81 89 ASP A O 1
ATOM 728 N N . PHE A 1 90 ? 6.527 -4.815 5.181 1.00 91.00 90 PHE A N 1
ATOM 729 C CA . PHE A 1 90 ? 5.365 -4.291 4.458 1.00 91.00 90 PHE A CA 1
ATOM 730 C C . PHE A 1 90 ? 5.801 -3.450 3.259 1.00 91.00 90 PHE A C 1
ATOM 732 O O . PHE A 1 90 ? 5.287 -3.646 2.161 1.00 91.00 90 PHE A O 1
ATOM 739 N N . ARG A 1 91 ? 6.776 -2.553 3.442 1.00 89.69 91 ARG A N 1
ATOM 740 C CA . ARG A 1 91 ? 7.308 -1.721 2.352 1.00 89.69 91 ARG A CA 1
ATOM 741 C C . ARG A 1 91 ? 7.998 -2.570 1.300 1.00 89.69 91 ARG A C 1
ATOM 743 O O . ARG A 1 91 ? 7.710 -2.442 0.124 1.00 89.69 91 ARG A O 1
ATOM 750 N N . GLU A 1 92 ? 8.844 -3.496 1.728 1.00 87.69 92 GLU A N 1
ATOM 751 C CA . GLU A 1 92 ? 9.632 -4.371 0.862 1.00 87.69 92 GLU A CA 1
ATOM 752 C C . GLU A 1 92 ? 8.747 -5.179 -0.095 1.00 87.69 92 GLU A C 1
ATOM 754 O O . GLU A 1 92 ? 9.108 -5.362 -1.254 1.00 87.69 92 GLU A O 1
ATOM 759 N N . LYS A 1 93 ? 7.567 -5.615 0.366 1.00 89.62 93 LYS A N 1
ATOM 760 C CA . LYS A 1 93 ? 6.571 -6.317 -0.460 1.00 89.62 93 LYS A CA 1
ATOM 761 C C . LYS A 1 93 ? 5.806 -5.415 -1.431 1.00 89.62 93 LYS A C 1
ATOM 763 O O . LYS A 1 93 ? 5.187 -5.943 -2.345 1.00 89.62 93 LYS A O 1
ATOM 768 N N . ASN A 1 94 ? 5.810 -4.102 -1.211 1.00 87.56 94 ASN A N 1
ATOM 769 C CA . ASN A 1 94 ? 5.105 -3.115 -2.034 1.00 87.56 94 ASN A CA 1
ATOM 770 C C . ASN A 1 94 ? 6.066 -2.238 -2.861 1.00 87.56 94 ASN A C 1
ATOM 772 O O . ASN A 1 94 ? 5.629 -1.419 -3.664 1.00 87.56 94 ASN A O 1
ATOM 776 N N . THR A 1 95 ? 7.381 -2.405 -2.697 1.00 84.00 95 THR A N 1
ATOM 777 C CA . THR A 1 95 ? 8.386 -1.719 -3.509 1.00 84.00 95 THR A CA 1
ATOM 778 C C . THR A 1 95 ? 8.561 -2.439 -4.846 1.00 84.00 95 THR A C 1
ATOM 780 O O . THR A 1 95 ? 9.366 -3.360 -4.966 1.00 84.00 95 THR A O 1
ATOM 783 N N . ASP A 1 96 ? 7.894 -1.952 -5.890 1.00 73.31 96 ASP A N 1
ATOM 784 C CA . ASP A 1 96 ? 8.022 -2.463 -7.268 1.00 73.31 96 ASP A CA 1
ATOM 785 C C . ASP A 1 96 ? 9.259 -1.924 -8.024 1.00 73.31 96 ASP A C 1
ATOM 787 O O . ASP A 1 96 ? 9.294 -1.832 -9.256 1.00 73.31 96 ASP A O 1
ATOM 791 N N . HIS A 1 97 ? 10.320 -1.548 -7.305 1.00 71.44 97 HIS A N 1
ATOM 792 C CA . HIS A 1 97 ? 11.507 -0.963 -7.926 1.00 71.44 97 HIS A CA 1
ATOM 793 C C . HIS A 1 97 ? 12.414 -2.031 -8.559 1.00 71.44 97 HIS A C 1
ATOM 795 O O . HIS A 1 97 ? 13.348 -2.549 -7.943 1.00 71.44 97 HIS A O 1
ATOM 801 N N . MET A 1 98 ? 12.179 -2.319 -9.839 1.00 71.44 98 MET A N 1
ATOM 802 C CA . MET A 1 98 ? 13.123 -3.052 -10.682 1.00 71.44 98 MET A CA 1
ATOM 803 C C . MET A 1 98 ? 14.349 -2.181 -10.963 1.00 71.44 98 MET A C 1
ATOM 805 O O . MET A 1 98 ? 14.243 -1.127 -11.595 1.00 71.44 98 MET A O 1
ATOM 809 N N . ARG A 1 99 ? 15.531 -2.629 -10.527 1.00 75.94 99 ARG A N 1
ATOM 810 C CA . ARG A 1 99 ? 16.761 -1.864 -10.750 1.00 75.94 99 ARG A CA 1
ATOM 811 C C . ARG A 1 99 ? 17.046 -1.726 -12.262 1.00 75.94 99 ARG A C 1
ATOM 813 O O . ARG A 1 99 ? 16.991 -2.729 -12.985 1.00 75.94 99 ARG A O 1
ATOM 820 N N . PRO A 1 100 ? 17.356 -0.516 -12.769 1.00 80.00 100 PRO A N 1
ATOM 821 C CA . PRO A 1 100 ? 17.540 -0.288 -14.206 1.00 80.00 100 PRO A CA 1
ATOM 822 C C . PRO A 1 100 ? 18.665 -1.109 -14.849 1.00 80.00 100 PRO A C 1
ATOM 824 O O . PRO A 1 100 ? 18.575 -1.465 -16.022 1.00 80.00 100 PRO A O 1
ATOM 827 N N . ASP A 1 101 ? 19.711 -1.426 -14.092 1.00 82.25 101 ASP A N 1
ATOM 828 C CA . ASP A 1 101 ? 20.828 -2.285 -14.495 1.00 82.25 101 ASP A CA 1
ATOM 829 C C . ASP A 1 101 ? 20.388 -3.737 -14.735 1.00 82.25 101 ASP A C 1
ATOM 831 O O . ASP A 1 101 ? 20.750 -4.327 -15.753 1.00 82.25 101 ASP A O 1
ATOM 835 N N . ILE A 1 102 ? 19.538 -4.289 -13.866 1.00 84.25 102 ILE A N 1
ATOM 836 C CA . ILE A 1 102 ? 18.935 -5.618 -14.029 1.00 84.25 102 ILE A CA 1
ATOM 837 C C . ILE A 1 102 ? 18.039 -5.633 -15.270 1.00 84.25 102 ILE A C 1
ATOM 839 O O . ILE A 1 102 ? 18.128 -6.544 -16.094 1.00 84.25 102 ILE A O 1
ATOM 843 N N . VAL A 1 103 ? 17.219 -4.595 -15.457 1.00 84.19 103 VAL A N 1
ATOM 844 C CA . VAL A 1 103 ? 16.389 -4.451 -16.663 1.00 84.19 103 VAL A CA 1
ATOM 845 C C . VAL A 1 103 ? 17.265 -4.382 -17.920 1.00 84.19 103 VAL A C 1
ATOM 847 O O . VAL A 1 103 ? 16.971 -5.047 -18.914 1.00 84.19 103 VAL A O 1
ATOM 850 N N . ALA A 1 104 ? 18.357 -3.615 -17.892 1.00 84.12 104 ALA A N 1
ATOM 851 C CA . ALA A 1 104 ? 19.293 -3.498 -19.009 1.00 84.12 104 ALA A CA 1
ATOM 852 C C . ALA A 1 104 ? 20.018 -4.820 -19.314 1.00 84.12 104 ALA A C 1
ATOM 854 O O . ALA A 1 104 ? 20.178 -5.168 -20.485 1.00 84.12 104 ALA A O 1
ATOM 855 N N . LEU A 1 105 ? 20.406 -5.582 -18.288 1.00 87.56 105 LEU A N 1
ATOM 856 C CA . LEU A 1 105 ? 21.005 -6.909 -18.430 1.00 87.56 105 LEU A CA 1
ATOM 857 C C . LEU A 1 105 ? 20.034 -7.896 -19.084 1.00 87.56 105 LEU A C 1
ATOM 859 O O . LEU A 1 105 ? 20.388 -8.591 -20.033 1.00 87.56 105 LEU A O 1
ATOM 863 N N . LEU A 1 106 ? 18.787 -7.936 -18.617 1.00 86.69 106 LEU A N 1
ATOM 864 C CA . LEU A 1 106 ? 17.784 -8.839 -19.178 1.00 86.69 106 LEU A CA 1
ATOM 865 C C . LEU A 1 106 ? 17.444 -8.457 -20.629 1.00 86.69 106 LEU A C 1
ATOM 867 O O . LEU A 1 106 ? 17.236 -9.339 -21.462 1.00 86.69 106 LEU A O 1
ATOM 871 N N . ARG A 1 107 ? 17.499 -7.160 -20.965 1.00 79.69 107 ARG A N 1
ATOM 872 C CA . ARG A 1 107 ? 17.377 -6.646 -22.342 1.00 79.69 107 ARG A CA 1
ATOM 873 C C . ARG A 1 107 ? 18.582 -6.947 -23.236 1.00 79.69 107 ARG A C 1
ATOM 875 O O . ARG A 1 107 ? 18.414 -7.000 -24.452 1.00 79.69 107 ARG A O 1
ATOM 882 N N . SER A 1 108 ? 19.782 -7.112 -22.678 1.00 83.88 108 SER A N 1
ATOM 883 C CA . SER A 1 108 ? 20.988 -7.466 -23.443 1.00 83.88 108 SER A CA 1
ATOM 884 C C . SER A 1 108 ? 21.157 -8.978 -23.634 1.00 83.88 108 SER A C 1
ATOM 886 O O . SER A 1 108 ? 22.101 -9.420 -24.295 1.00 83.88 108 SER A O 1
ATOM 888 N N . SER A 1 109 ? 20.224 -9.776 -23.104 1.00 87.56 109 SER A N 1
ATOM 889 C CA . SER A 1 109 ? 20.202 -11.224 -23.277 1.00 87.56 109 SER A CA 1
ATOM 890 C C . SER A 1 109 ? 20.179 -11.625 -24.755 1.00 87.56 109 SER A C 1
ATOM 892 O O . SER A 1 109 ? 19.531 -11.009 -25.601 1.00 87.56 109 SER A O 1
ATOM 894 N N . LYS A 1 110 ? 20.871 -12.724 -25.072 1.00 86.88 110 LYS A N 1
ATOM 895 C CA . LYS A 1 110 ? 20.857 -13.329 -26.415 1.00 86.88 110 LYS A CA 1
ATOM 896 C C . LYS A 1 110 ? 19.563 -14.105 -26.696 1.00 86.88 110 LYS A C 1
ATOM 898 O O . LYS A 1 110 ? 19.310 -14.463 -27.843 1.00 86.88 110 LYS A O 1
ATOM 903 N N . SER A 1 111 ? 18.757 -14.385 -25.669 1.00 87.06 111 SER A N 1
ATOM 904 C CA . SER A 1 111 ? 17.487 -15.098 -25.811 1.00 87.06 111 SER A CA 1
ATOM 905 C C . SER A 1 111 ? 16.360 -14.134 -26.171 1.00 87.06 111 SER A C 1
ATOM 907 O O . SER A 1 111 ? 15.975 -13.284 -25.368 1.00 87.06 111 SER A O 1
ATOM 909 N N . ALA A 1 112 ? 15.785 -14.309 -27.364 1.00 81.25 112 ALA A N 1
ATOM 910 C CA . ALA A 1 112 ? 14.643 -13.521 -27.826 1.00 81.25 112 ALA A CA 1
ATOM 911 C C . ALA A 1 112 ? 13.425 -13.638 -26.890 1.00 81.25 112 ALA A C 1
ATOM 913 O O . ALA A 1 112 ? 12.701 -12.663 -26.706 1.00 81.25 112 ALA A O 1
ATOM 914 N N . PHE A 1 113 ? 13.240 -14.803 -26.258 1.00 84.38 113 PHE A N 1
ATOM 915 C CA . PHE A 1 113 ? 12.179 -15.038 -25.279 1.00 84.38 113 PHE A CA 1
ATOM 916 C C . PHE A 1 113 ? 12.359 -14.171 -24.025 1.00 84.38 113 PHE A C 1
ATOM 918 O O . PHE A 1 113 ? 11.430 -13.482 -23.615 1.00 84.38 113 PHE A O 1
ATOM 925 N N . ILE A 1 114 ? 13.574 -14.136 -23.461 1.00 85.25 114 ILE A N 1
ATOM 926 C CA . ILE A 1 114 ? 13.879 -13.337 -22.262 1.00 85.25 114 ILE A CA 1
ATOM 927 C C . ILE A 1 114 ? 13.704 -11.847 -22.549 1.00 85.25 114 ILE A C 1
ATOM 929 O O . ILE A 1 114 ? 13.052 -11.152 -21.776 1.00 85.25 114 ILE A O 1
ATOM 933 N N . CYS A 1 115 ? 14.213 -11.365 -23.684 1.00 81.38 115 CYS A N 1
ATOM 934 C CA . CYS A 1 115 ? 14.025 -9.970 -24.074 1.00 81.38 115 CYS A CA 1
ATOM 935 C C . CYS A 1 115 ? 12.539 -9.623 -24.244 1.00 81.38 115 CYS A C 1
ATOM 937 O O . CYS A 1 115 ? 12.122 -8.560 -23.793 1.00 81.38 115 CYS A O 1
ATOM 939 N N . GLY A 1 116 ? 11.747 -10.521 -24.844 1.00 77.56 116 GLY A N 1
ATOM 940 C CA . GLY A 1 116 ? 10.304 -10.358 -25.038 1.00 77.56 116 GLY A CA 1
ATOM 941 C C . GLY A 1 116 ? 9.494 -10.282 -23.739 1.00 77.56 116 GLY A C 1
ATOM 942 O O . GLY A 1 116 ? 8.525 -9.532 -23.680 1.00 77.56 116 GLY A O 1
ATOM 943 N N . MET A 1 117 ? 9.904 -11.003 -22.690 1.00 80.81 117 MET A N 1
ATOM 944 C CA . MET A 1 117 ? 9.205 -11.015 -21.396 1.00 80.81 117 MET A CA 1
ATOM 945 C C . MET A 1 117 ? 9.375 -9.730 -20.573 1.00 80.81 117 MET A C 1
ATOM 947 O O . MET A 1 117 ? 8.538 -9.445 -19.723 1.00 80.81 117 MET A O 1
ATOM 951 N N . ILE A 1 118 ? 10.428 -8.937 -20.800 1.00 79.06 118 ILE A N 1
ATOM 952 C CA . ILE A 1 118 ? 10.824 -7.798 -19.938 1.00 79.06 118 ILE A CA 1
ATOM 953 C C . ILE A 1 118 ? 10.007 -6.526 -20.228 1.00 79.06 118 ILE A C 1
ATOM 955 O O . ILE A 1 118 ? 10.518 -5.409 -20.190 1.00 79.06 118 ILE A O 1
ATOM 959 N N . GLY A 1 119 ? 8.710 -6.691 -20.504 1.00 60.97 119 GLY A N 1
ATOM 960 C CA . GLY A 1 119 ? 7.758 -5.590 -20.615 1.00 60.97 119 GLY A CA 1
ATOM 961 C C . GLY A 1 119 ? 8.215 -4.570 -21.645 1.00 60.97 119 GLY A C 1
ATOM 962 O O . GLY A 1 119 ? 8.552 -3.432 -21.315 1.00 60.97 119 GLY A O 1
ATOM 963 N N . ILE A 1 120 ? 8.283 -4.984 -22.907 1.00 56.56 120 ILE A N 1
ATOM 964 C CA . ILE A 1 120 ? 8.392 -3.988 -23.952 1.00 56.56 120 ILE A CA 1
ATOM 965 C C . ILE A 1 120 ? 6.981 -3.467 -24.165 1.00 56.56 120 ILE A C 1
ATOM 967 O O . ILE A 1 120 ? 6.099 -4.226 -24.561 1.00 56.56 120 ILE A O 1
ATOM 971 N N . ASP A 1 121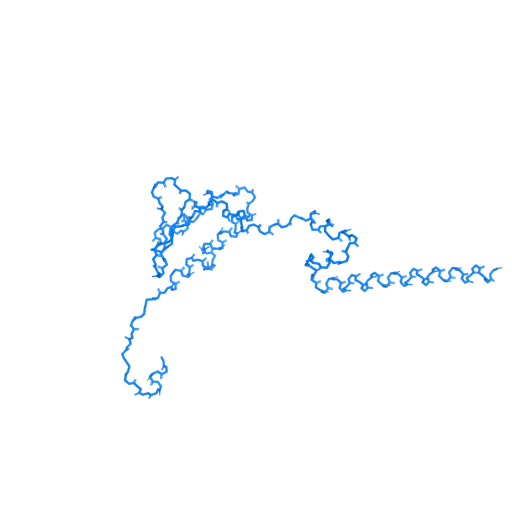 ? 6.781 -2.174 -23.933 1.00 60.94 121 ASP A N 1
ATOM 972 C CA . ASP A 1 121 ? 5.695 -1.464 -24.589 1.00 60.94 121 ASP A CA 1
ATOM 973 C C . ASP A 1 121 ? 5.742 -1.839 -26.090 1.00 60.94 121 ASP A C 1
ATOM 975 O O . ASP A 1 121 ? 6.760 -1.593 -26.754 1.00 60.94 121 ASP A O 1
ATOM 979 N N . PRO A 1 122 ? 4.714 -2.516 -26.630 1.00 59.12 122 PRO A N 1
ATOM 980 C CA . PRO A 1 122 ? 4.784 -3.122 -27.959 1.00 59.12 122 PRO A CA 1
ATOM 981 C C . PRO A 1 122 ? 5.096 -2.088 -29.054 1.00 59.12 122 PRO A C 1
ATOM 983 O O . PRO A 1 122 ? 5.747 -2.409 -30.053 1.00 59.12 122 PRO A O 1
ATOM 986 N N . VAL A 1 123 ? 4.731 -0.819 -28.831 1.00 61.91 123 VAL A N 1
ATOM 987 C CA . VAL A 1 123 ? 5.030 0.306 -29.726 1.00 61.91 123 VAL A CA 1
ATOM 988 C C . VAL A 1 123 ? 6.533 0.607 -29.767 1.00 61.91 123 VAL A C 1
ATOM 990 O O . VAL A 1 123 ? 7.092 0.850 -30.840 1.00 61.91 123 VAL A O 1
ATOM 993 N N . SER A 1 124 ? 7.215 0.542 -28.626 1.00 63.94 124 SER A N 1
ATOM 994 C CA . SER A 1 124 ? 8.653 0.808 -28.505 1.00 63.94 124 SER A CA 1
ATOM 995 C C . SER A 1 124 ? 9.515 -0.256 -29.200 1.00 63.94 124 SER A C 1
ATOM 997 O O . SER A 1 124 ? 10.487 0.089 -29.880 1.00 63.94 124 SER A O 1
ATOM 999 N N . VAL A 1 125 ? 9.131 -1.539 -29.136 1.00 65.75 125 VAL A N 1
ATOM 1000 C CA . VAL A 1 125 ? 9.786 -2.607 -29.926 1.00 65.75 125 VAL A CA 1
ATOM 1001 C C . VAL A 1 125 ? 9.593 -2.398 -31.407 1.00 65.75 125 VAL A C 1
ATOM 1003 O O . VAL A 1 125 ? 10.563 -2.508 -32.160 1.00 65.75 125 VAL A O 1
ATOM 1006 N N . PHE A 1 126 ? 8.363 -2.103 -31.826 1.00 70.56 126 PHE A N 1
ATOM 1007 C CA . PHE A 1 126 ? 8.045 -1.945 -33.235 1.00 70.56 126 PHE A CA 1
ATOM 1008 C C . PHE A 1 126 ? 8.845 -0.787 -33.843 1.00 70.56 126 PHE A C 1
ATOM 1010 O O . PHE A 1 126 ? 9.554 -0.978 -34.832 1.00 70.56 126 PHE A O 1
ATOM 1017 N N . ARG A 1 127 ? 8.846 0.383 -33.190 1.00 74.44 127 ARG A N 1
ATOM 1018 C CA . ARG A 1 127 ? 9.624 1.556 -33.627 1.00 74.44 127 ARG A CA 1
ATOM 1019 C C . ARG A 1 127 ? 11.117 1.247 -33.740 1.00 74.44 127 ARG A C 1
ATOM 1021 O O . ARG A 1 127 ? 11.746 1.596 -34.738 1.00 74.44 127 ARG A O 1
ATOM 1028 N N . TRP A 1 128 ? 11.687 0.544 -32.761 1.00 74.38 128 TRP A N 1
ATOM 1029 C CA . TRP A 1 128 ? 13.114 0.208 -32.770 1.00 74.38 128 TRP A CA 1
ATOM 1030 C C . TRP A 1 128 ? 13.478 -0.915 -33.749 1.00 74.38 128 TRP A C 1
ATOM 1032 O O . TRP A 1 128 ? 14.6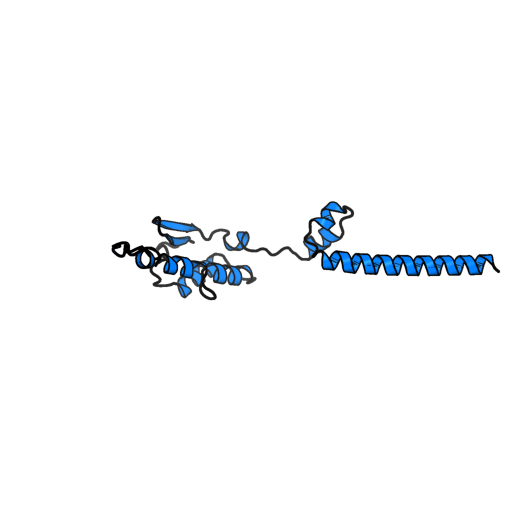10 -0.987 -34.234 1.00 74.38 128 TRP A O 1
ATOM 1042 N N . ALA A 1 129 ? 12.541 -1.807 -34.065 1.00 76.44 129 ALA A N 1
ATOM 1043 C CA . ALA A 1 129 ? 12.703 -2.810 -35.113 1.00 76.44 129 ALA A CA 1
ATOM 1044 C C . ALA A 1 129 ? 12.702 -2.168 -36.508 1.00 76.44 129 ALA A C 1
ATOM 1046 O O . ALA A 1 129 ? 13.604 -2.454 -37.297 1.00 76.44 129 ALA A O 1
ATOM 1047 N N . VAL A 1 130 ? 11.766 -1.249 -36.778 1.00 82.44 130 VAL A N 1
ATOM 1048 C CA . VAL A 1 130 ? 11.695 -0.490 -38.042 1.00 82.44 130 VAL A CA 1
ATOM 1049 C C . VAL A 1 130 ? 12.978 0.309 -38.268 1.00 82.44 130 VAL A C 1
ATOM 1051 O O . VAL A 1 130 ? 13.585 0.223 -39.336 1.00 82.44 130 VAL A O 1
ATOM 1054 N N . LEU A 1 131 ? 13.447 1.022 -37.242 1.00 81.12 131 LEU A N 1
ATOM 1055 C CA . LEU A 1 131 ? 14.653 1.844 -37.332 1.00 81.12 131 LEU A CA 1
ATOM 1056 C C . LEU A 1 131 ? 15.905 0.987 -37.600 1.00 81.12 131 LEU A C 1
ATOM 1058 O O . LE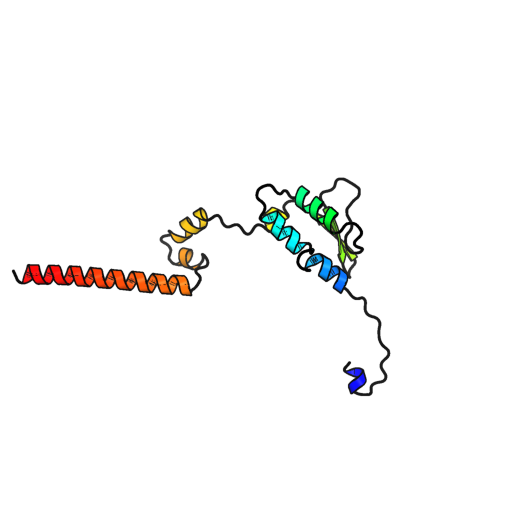U A 1 131 ? 16.695 1.296 -38.492 1.00 81.12 131 LEU A O 1
ATOM 1062 N N . ARG A 1 132 ? 16.051 -0.155 -36.914 1.00 85.06 132 ARG A N 1
ATOM 1063 C CA . ARG A 1 132 ? 17.140 -1.114 -37.183 1.00 85.06 132 ARG A CA 1
ATOM 1064 C C . ARG A 1 132 ? 17.072 -1.715 -38.588 1.00 85.06 132 ARG A C 1
ATOM 1066 O O . ARG A 1 132 ? 18.118 -1.876 -39.216 1.00 85.06 132 ARG A O 1
ATOM 1073 N N . ALA A 1 133 ? 15.880 -2.056 -39.078 1.00 90.00 133 ALA A N 1
ATOM 1074 C CA . ALA A 1 133 ? 15.697 -2.599 -40.423 1.00 90.00 133 ALA A CA 1
ATOM 1075 C C . ALA A 1 133 ? 16.102 -1.580 -41.498 1.00 90.00 133 ALA A C 1
ATOM 1077 O O . ALA A 1 133 ? 16.841 -1.931 -42.418 1.00 90.00 133 ALA A O 1
ATOM 1078 N N . PHE A 1 134 ? 15.708 -0.315 -41.329 1.00 94.75 134 PHE A N 1
ATOM 1079 C CA . PHE A 1 134 ? 16.095 0.779 -42.217 1.00 94.75 134 PHE A CA 1
ATOM 1080 C C . PHE A 1 134 ? 17.618 0.924 -42.318 1.00 94.75 134 PHE A C 1
ATOM 1082 O O . PHE A 1 134 ? 18.172 0.856 -43.414 1.00 94.75 134 PHE A O 1
ATOM 1089 N N . PHE A 1 135 ? 18.322 1.044 -41.186 1.00 93.50 135 PHE A N 1
ATOM 1090 C CA . PHE A 1 135 ? 19.780 1.199 -41.212 1.00 93.50 135 PHE A CA 1
ATOM 1091 C C . PHE A 1 135 ? 20.492 -0.025 -41.792 1.00 93.50 135 PHE A C 1
ATOM 1093 O O . PHE A 1 135 ? 21.443 0.135 -42.555 1.00 93.50 135 PHE A O 1
ATOM 1100 N N . ARG A 1 136 ? 20.016 -1.245 -41.506 1.00 91.62 136 ARG A N 1
ATOM 1101 C CA . ARG A 1 136 ? 20.559 -2.465 -42.129 1.00 91.62 136 ARG A CA 1
ATOM 1102 C C . ARG A 1 136 ? 20.394 -2.452 -43.646 1.00 91.62 136 ARG A C 1
ATOM 1104 O O . ARG A 1 136 ? 21.352 -2.764 -44.347 1.00 91.62 136 ARG A O 1
ATOM 1111 N N . ALA A 1 137 ? 19.219 -2.068 -44.142 1.00 94.56 137 ALA A N 1
ATOM 1112 C CA . ALA A 1 137 ? 18.967 -1.957 -45.573 1.00 94.56 137 ALA A CA 1
ATOM 1113 C C . ALA A 1 137 ? 19.878 -0.902 -46.217 1.00 94.56 137 ALA A C 1
ATOM 1115 O O . ALA A 1 137 ? 20.550 -1.199 -47.200 1.00 94.56 137 ALA A O 1
ATOM 1116 N N . VAL A 1 138 ? 19.984 0.295 -45.632 1.00 94.81 138 VAL A N 1
ATOM 1117 C CA . VAL A 1 138 ? 20.850 1.373 -46.146 1.00 94.81 138 VAL A CA 1
ATOM 1118 C C . VAL A 1 138 ? 22.319 0.947 -46.193 1.00 94.81 138 VAL A C 1
ATOM 1120 O O . VAL A 1 138 ? 22.998 1.188 -47.192 1.00 94.81 138 VAL A O 1
ATOM 1123 N N . VAL A 1 139 ? 22.816 0.293 -45.140 1.00 94.75 139 VAL A N 1
ATOM 1124 C CA . VAL A 1 139 ? 24.193 -0.223 -45.102 1.00 94.75 139 VAL A CA 1
ATOM 1125 C C . VAL A 1 139 ? 24.402 -1.294 -46.172 1.00 94.75 139 VAL A C 1
ATOM 1127 O O . VAL A 1 139 ? 25.394 -1.235 -46.896 1.00 94.75 139 VAL A O 1
ATOM 1130 N N . ALA A 1 140 ? 23.457 -2.224 -46.328 1.00 94.75 140 ALA A N 1
ATOM 1131 C CA . ALA A 1 140 ? 23.520 -3.251 -47.365 1.00 94.75 140 ALA A CA 1
ATOM 1132 C C . ALA A 1 140 ? 23.521 -2.644 -48.780 1.00 94.75 140 ALA A C 1
ATOM 1134 O O . ALA A 1 140 ? 24.331 -3.050 -49.612 1.00 94.75 140 ALA A O 1
ATOM 1135 N N . PHE A 1 141 ? 22.687 -1.632 -49.039 1.00 95.06 141 PHE A N 1
ATOM 1136 C CA . PHE A 1 141 ? 22.650 -0.917 -50.319 1.00 95.06 141 PHE A CA 1
ATOM 1137 C C . PHE A 1 141 ? 23.953 -0.171 -50.610 1.00 95.06 141 PHE A C 1
ATOM 1139 O O . PHE A 1 141 ? 24.464 -0.254 -51.725 1.00 95.06 141 PHE A O 1
ATOM 1146 N N . ARG A 1 142 ? 24.529 0.521 -49.620 1.00 93.19 142 ARG A N 1
ATOM 1147 C CA . ARG A 1 142 ? 25.827 1.197 -49.784 1.00 93.19 142 ARG A CA 1
ATOM 1148 C C . ARG A 1 142 ? 26.948 0.206 -50.080 1.00 93.19 142 ARG A C 1
ATOM 1150 O O . ARG A 1 142 ? 27.716 0.430 -51.010 1.00 93.19 142 ARG A O 1
ATOM 1157 N N . ALA A 1 143 ? 27.005 -0.899 -49.338 1.00 92.75 143 ALA A N 1
ATOM 1158 C CA . ALA A 1 143 ? 27.995 -1.949 -49.559 1.00 92.75 143 ALA A CA 1
ATOM 1159 C C . ALA A 1 143 ? 27.837 -2.608 -50.942 1.00 92.75 143 ALA A C 1
ATOM 1161 O O . ALA A 1 143 ? 28.827 -2.872 -51.621 1.00 92.75 143 ALA A O 1
ATOM 1162 N N . ALA A 1 144 ? 26.601 -2.843 -51.393 1.00 91.56 144 ALA A N 1
ATOM 1163 C CA . ALA A 1 144 ? 26.327 -3.350 -52.736 1.00 91.56 144 ALA A CA 1
ATOM 1164 C C . ALA A 1 144 ? 26.733 -2.345 -53.829 1.00 91.56 144 ALA A C 1
ATOM 1166 O O . ALA A 1 144 ? 27.311 -2.744 -54.838 1.00 91.56 144 ALA A O 1
ATOM 1167 N N . GLY A 1 145 ? 26.490 -1.049 -53.610 1.00 92.31 145 GLY A N 1
ATOM 1168 C CA . GLY A 1 145 ? 26.911 0.023 -54.513 1.00 92.31 145 GLY A CA 1
ATOM 1169 C C . GLY A 1 145 ? 28.432 0.121 -54.654 1.00 92.31 145 GLY A C 1
ATOM 1170 O O . GLY A 1 145 ? 28.930 0.210 -55.772 1.00 92.31 145 GLY A O 1
ATOM 1171 N N . GLN A 1 146 ? 29.175 0.023 -53.547 1.00 91.00 146 GLN A N 1
ATOM 1172 C CA . GLN A 1 146 ? 30.644 -0.012 -53.563 1.00 91.00 146 GLN A CA 1
ATOM 1173 C C . GLN A 1 146 ? 31.170 -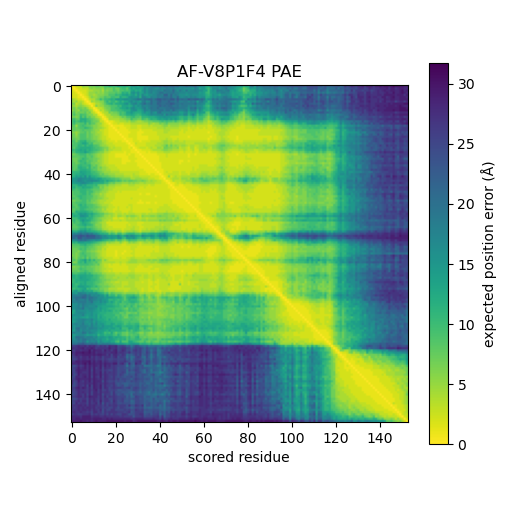1.210 -54.361 1.00 91.00 146 GLN A C 1
ATOM 1175 O O . GLN A 1 146 ? 31.953 -1.027 -55.289 1.00 91.00 146 GLN A O 1
ATOM 1180 N N . LYS A 1 147 ? 30.645 -2.414 -54.093 1.00 88.56 147 LYS A N 1
ATOM 1181 C CA . LYS A 1 147 ? 31.007 -3.626 -54.846 1.00 88.56 147 LYS A CA 1
ATOM 1182 C C . LYS A 1 147 ? 30.698 -3.515 -56.339 1.00 88.56 147 LYS A C 1
ATOM 1184 O O . LYS A 1 147 ? 31.424 -4.072 -57.153 1.00 88.56 147 LYS A O 1
ATOM 1189 N N . TYR A 1 148 ? 29.615 -2.837 -56.718 1.00 85.81 148 TYR A N 1
ATOM 1190 C CA . TYR A 1 148 ? 29.276 -2.627 -58.127 1.00 85.81 148 TYR A CA 1
ATOM 1191 C C . TYR A 1 148 ? 30.264 -1.684 -58.829 1.00 85.81 148 TYR A C 1
ATOM 1193 O O . TYR A 1 148 ? 30.640 -1.946 -59.969 1.00 85.81 148 TYR A O 1
ATOM 1201 N N . ILE A 1 149 ? 30.711 -0.623 -58.151 1.00 86.06 149 ILE A N 1
ATOM 1202 C CA . ILE A 1 149 ? 31.719 0.312 -58.675 1.00 86.06 149 ILE A CA 1
ATOM 1203 C C . ILE A 1 149 ? 33.072 -0.393 -58.842 1.00 86.06 149 ILE A C 1
ATOM 1205 O O . ILE A 1 149 ? 33.683 -0.289 -59.904 1.00 86.06 149 ILE A O 1
ATOM 1209 N N . GLU A 1 150 ? 33.492 -1.173 -57.844 1.00 79.69 150 GLU A N 1
ATOM 1210 C CA . GLU A 1 150 ? 34.721 -1.981 -57.899 1.00 79.69 150 GLU A CA 1
ATOM 1211 C C . GLU A 1 150 ? 34.703 -3.000 -59.042 1.00 79.69 150 GLU A C 1
ATOM 1213 O O . GLU A 1 150 ? 35.734 -3.265 -59.640 1.00 79.69 150 GLU A O 1
ATOM 1218 N N . LYS A 1 151 ? 33.535 -3.559 -59.379 1.00 74.88 151 LYS A N 1
ATOM 1219 C CA . LYS A 1 151 ? 33.394 -4.546 -60.461 1.00 74.88 151 LYS A CA 1
ATOM 1220 C C . LYS A 1 151 ? 33.329 -3.926 -61.862 1.00 74.88 151 LYS A C 1
ATOM 1222 O O . LYS A 1 151 ? 33.370 -4.660 -62.846 1.00 74.88 151 LYS A O 1
ATOM 1227 N N . LYS A 1 152 ? 33.128 -2.608 -61.950 1.00 68.19 152 LYS A N 1
ATOM 1228 C CA . LYS A 1 152 ? 33.030 -1.847 -63.206 1.00 68.19 152 LYS A CA 1
ATOM 1229 C C . LYS A 1 152 ? 34.337 -1.117 -63.557 1.00 68.19 152 LYS A C 1
ATOM 1231 O O . LYS A 1 152 ? 34.440 -0.599 -64.666 1.00 68.19 152 LYS A O 1
ATOM 1236 N N . THR A 1 153 ? 35.283 -1.068 -62.618 1.00 52.88 153 THR A N 1
ATOM 1237 C CA . THR A 1 153 ? 36.653 -0.566 -62.808 1.00 52.88 153 THR A CA 1
ATOM 1238 C C . THR A 1 153 ? 37.561 -1.736 -63.160 1.00 52.88 153 THR A C 1
ATOM 1240 O O . THR A 1 153 ? 38.459 -1.540 -64.004 1.00 52.88 153 THR A O 1
#

Secondary structure (DSSP, 8-state):
-HHHHTT---PPPPP---HHHHHHHH-TTTSHHHHHHHHHH-TT--HHHHHHHHHHHHTT-TTEE--SSS-SEEEEEETTEEEEEE-TTHHHHH-----HHHHHHHHT-S-HHHHHHTT--HHHHHHHHHHHHHHHHHHHHHHHHHHHHHTT-

pLDDT: mean 86.14, std 9.14, range [52.88, 96.75]

Solvent-accessible surface area (backbone atoms only — not comparable to full-atom values): 9240 Å² total; per-residue (Å²): 113,65,53,69,75,72,72,48,94,72,79,90,75,90,73,88,80,57,62,68,49,50,40,49,41,67,33,83,77,82,3,53,57,48,51,46,54,55,42,42,72,37,94,85,56,48,53,63,55,49,51,53,48,53,46,72,75,44,65,90,39,92,45,50,48,68,64,90,59,99,55,70,43,41,31,40,50,47,98,95,43,79,45,79,44,68,35,74,67,47,42,71,75,65,46,83,77,74,54,68,67,61,54,50,52,46,59,67,44,90,45,68,65,57,36,60,68,68,69,61,58,68,67,61,53,49,54,54,49,53,52,52,50,52,54,52,50,53,50,50,52,52,53,51,51,50,54,51,53,65,75,74,107

Nearest PDB structures (foldseek):
  5i0h-assembly2_B  TM=8.829E-01  e=4.999E-11  Homo sapiens
  5i0h-assembly1_A  TM=8.727E-01  e=1.484E-10  Homo sapiens
  5i0i-assembly2_B  TM=8.763E-01  e=2.715E-10  Homo sapiens
  7udt-assembly1_D  TM=7.450E-01  e=2.556E-10  Mus musculus
  7dhw-assembly1_A  TM=8.467E-01  e=4.940E-09  Arabidopsis thaliana